Protein AF-A0A1X1RRQ7-F1 (afdb_monomer)

Foldseek 3Di:
DDDPPDDPDDDPDPDQDDDVSVLVCQCPDLQAAEDFWQDDVVCPPVCVSHVRYAYEHQDDPPVPPDPRYDHDPDPPPDDDPDRVVRRVVSVPDVVNVVVNVVSRPPPDD

Radius of gyration: 18.12 Å; Cα contacts (8 Å, |Δi|>4): 105; chains: 1; bounding box: 49×52×42 Å

Sequence (109 aa):
MDIRTSGPESEPRRTLNGISDVRAFFHTNTVPLYFISPTPFNLLGIDRWIRNFFYLTYFDSFEGEHPRVFVPRRRNRMDFDSMEDVCNYLLRDPSSTCATAKHTTTRRR

Nearest PDB structures (foldseek):
  8f09-assembly2_B  TM=3.740E-01  e=2.782E+00  uncultured bacterium

Structure (mmCIF, N/CA/C/O backbone):
data_AF-A0A1X1RRQ7-F1
#
_entry.id   AF-A0A1X1RRQ7-F1
#
loop_
_atom_site.group_PDB
_atom_site.id
_atom_site.type_symbol
_atom_site.label_atom_id
_atom_site.label_alt_id
_atom_site.label_comp_id
_atom_site.label_asym_id
_atom_site.label_entity_id
_atom_site.label_seq_id
_atom_site.pdbx_PDB_ins_code
_atom_site.Cartn_x
_atom_site.Cartn_y
_atom_site.Cartn_z
_atom_site.occupancy
_atom_site.B_iso_or_equiv
_atom_site.auth_seq_id
_atom_site.auth_comp_id
_atom_site.auth_asym_id
_atom_site.auth_atom_id
_atom_site.pdbx_PDB_model_num
ATOM 1 N N . MET A 1 1 ? -32.707 34.974 0.261 1.00 42.59 1 MET A N 1
ATOM 2 C CA . MET A 1 1 ? -33.160 33.609 0.608 1.00 42.59 1 MET A CA 1
ATOM 3 C C . MET A 1 1 ? -31.937 32.715 0.541 1.00 42.59 1 MET A C 1
ATOM 5 O O . MET A 1 1 ? -31.580 32.243 -0.529 1.00 42.59 1 MET A O 1
ATOM 9 N N . ASP A 1 2 ? -31.238 32.601 1.665 1.00 40.28 2 ASP A N 1
ATOM 10 C CA . ASP A 1 2 ? -29.935 31.949 1.778 1.00 40.28 2 ASP A CA 1
ATOM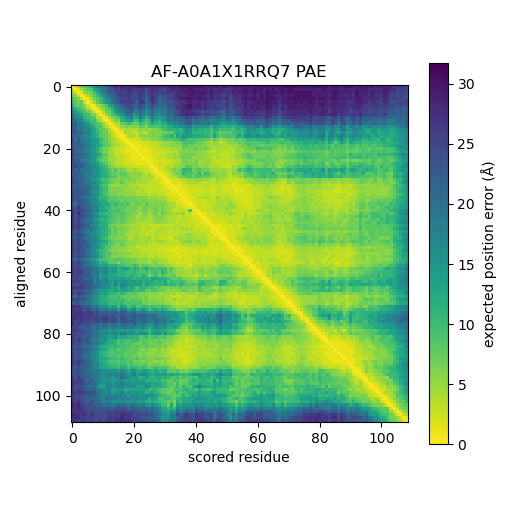 11 C C . ASP A 1 2 ? -30.102 30.434 1.928 1.00 40.28 2 ASP A C 1
ATOM 13 O O . ASP A 1 2 ? -30.600 29.943 2.941 1.00 40.28 2 ASP A O 1
ATOM 17 N N . ILE A 1 3 ? -29.689 29.683 0.907 1.00 51.31 3 ILE A N 1
ATOM 18 C CA . ILE A 1 3 ? -29.633 28.222 0.960 1.00 51.31 3 ILE A CA 1
ATOM 19 C C . ILE A 1 3 ? -28.338 27.845 1.682 1.00 51.31 3 ILE A C 1
ATOM 21 O O . ILE A 1 3 ? -27.250 27.872 1.111 1.00 51.31 3 ILE A O 1
ATOM 25 N N . ARG A 1 4 ? -28.452 27.513 2.970 1.00 48.03 4 ARG A N 1
ATOM 26 C CA . ARG A 1 4 ? -27.376 26.880 3.736 1.00 48.03 4 ARG A CA 1
ATOM 27 C C . ARG A 1 4 ? -27.224 25.434 3.266 1.00 48.03 4 ARG A C 1
ATOM 29 O O . ARG A 1 4 ? -28.026 24.579 3.627 1.00 48.03 4 ARG A O 1
ATOM 36 N N . THR A 1 5 ? -26.190 25.151 2.483 1.00 52.41 5 THR A N 1
ATOM 37 C CA . THR A 1 5 ? -25.755 23.781 2.191 1.00 52.41 5 THR A CA 1
ATOM 38 C C . THR A 1 5 ? -25.143 23.181 3.460 1.00 52.41 5 THR A C 1
ATOM 40 O O . THR A 1 5 ? -23.968 23.396 3.747 1.00 52.41 5 THR A O 1
ATOM 43 N N . SER A 1 6 ? -25.929 22.454 4.256 1.00 49.91 6 SER A N 1
ATOM 44 C CA . SER A 1 6 ? -25.403 21.625 5.344 1.00 49.91 6 SER A CA 1
ATOM 45 C C . SER A 1 6 ? -24.714 20.400 4.738 1.00 49.91 6 SER A C 1
ATOM 47 O O . SER A 1 6 ? -25.367 19.418 4.383 1.00 49.91 6 SER A O 1
ATOM 49 N N . GLY A 1 7 ? -23.392 20.480 4.569 1.00 56.00 7 GLY A N 1
ATOM 50 C CA . GLY A 1 7 ? -22.556 19.298 4.349 1.00 56.00 7 GLY A CA 1
ATOM 51 C C . GLY A 1 7 ? -22.666 18.335 5.541 1.00 56.00 7 GLY A C 1
ATOM 52 O O . GLY A 1 7 ? -23.001 18.785 6.638 1.00 56.00 7 GLY A O 1
ATOM 53 N N . PRO A 1 8 ? -22.422 17.025 5.354 1.00 56.38 8 PRO A N 1
ATOM 54 C CA . PRO A 1 8 ? -22.562 16.051 6.429 1.00 56.38 8 PRO A CA 1
ATOM 55 C C . PRO A 1 8 ? -21.636 16.423 7.589 1.00 56.38 8 PRO A C 1
ATOM 57 O O . PRO A 1 8 ? -20.422 16.561 7.419 1.00 56.38 8 PRO A O 1
ATOM 60 N N . GLU A 1 9 ? -22.241 16.625 8.755 1.00 52.56 9 GLU A N 1
ATOM 61 C CA . GLU A 1 9 ? -21.567 16.953 10.002 1.00 52.56 9 GLU A CA 1
ATOM 62 C C . GLU A 1 9 ? -20.553 15.843 10.301 1.00 52.56 9 GLU A C 1
ATOM 64 O O . GLU A 1 9 ? -20.880 14.657 10.346 1.00 52.56 9 GLU A O 1
ATOM 69 N N . SER A 1 10 ? -19.276 16.218 10.359 1.00 58.31 10 SER A N 1
ATOM 70 C CA . SER A 1 10 ? -18.190 15.266 10.556 1.00 58.31 10 SER A CA 1
ATOM 71 C C . SER A 1 10 ? -18.271 14.737 11.982 1.00 58.31 10 SER A C 1
ATOM 73 O O . SER A 1 10 ? -17.965 15.477 12.914 1.00 58.31 10 SER A O 1
ATOM 75 N N . GLU A 1 11 ? -18.681 13.475 12.136 1.00 59.88 11 GLU A N 1
ATOM 76 C CA . GLU A 1 11 ? -18.594 12.720 13.393 1.00 59.88 11 GLU A CA 1
ATOM 77 C C . GLU A 1 11 ? -17.288 13.063 14.129 1.00 59.88 11 GLU A C 1
ATOM 79 O O . GLU A 1 11 ? -16.228 13.119 13.482 1.00 59.88 11 GLU A O 1
ATOM 84 N N . PRO A 1 12 ? -17.326 13.314 15.453 1.00 59.81 12 PRO A N 1
ATOM 85 C CA . PRO A 1 12 ? -16.152 13.723 16.204 1.00 59.81 12 PRO A CA 1
ATOM 86 C C . PRO A 1 12 ? -15.032 12.717 15.958 1.00 59.81 12 PRO A C 1
ATOM 88 O O . PRO A 1 12 ? -15.146 11.527 16.259 1.00 59.81 12 PRO A O 1
ATOM 91 N N . ARG A 1 13 ? -13.946 13.202 15.347 1.00 67.25 13 ARG A N 1
ATOM 92 C CA . ARG A 1 13 ? -12.792 12.388 14.977 1.00 67.25 13 ARG A CA 1
ATOM 93 C C . ARG A 1 13 ? -12.219 11.795 16.259 1.00 67.25 13 ARG A C 1
ATOM 95 O O . ARG A 1 13 ? -11.544 12.499 17.006 1.00 67.25 13 ARG A O 1
ATOM 102 N N . ARG A 1 14 ? -12.526 10.520 16.528 1.00 72.94 14 ARG A N 1
ATOM 103 C CA . ARG A 1 14 ? -12.001 9.783 17.683 1.00 72.94 14 ARG A CA 1
ATOM 104 C C . ARG A 1 14 ? -10.488 9.968 17.720 1.00 72.94 14 ARG A C 1
ATOM 106 O O . ARG A 1 14 ? -9.793 9.580 16.782 1.00 72.94 14 ARG A O 1
ATOM 113 N N . THR A 1 15 ? -9.993 10.594 18.779 1.00 80.50 15 THR A N 1
ATOM 114 C CA . THR A 1 15 ? -8.563 10.718 19.027 1.00 80.50 15 THR A CA 1
ATOM 115 C C . THR A 1 15 ? -8.037 9.345 19.423 1.00 80.50 15 THR A C 1
ATOM 117 O O . THR A 1 15 ? -8.495 8.747 20.393 1.00 80.50 15 THR A O 1
ATOM 120 N N . LEU A 1 16 ? -7.124 8.809 18.615 1.00 82.44 16 LEU A N 1
ATOM 121 C CA . LEU A 1 16 ? -6.478 7.527 18.877 1.00 82.44 16 LEU A CA 1
ATOM 122 C C . LEU A 1 16 ? -5.298 7.780 19.820 1.00 82.44 16 LEU A C 1
ATOM 124 O O . LEU A 1 16 ? -4.348 8.463 19.435 1.00 82.44 16 LEU A O 1
ATOM 128 N N . ASN A 1 17 ? -5.345 7.252 21.043 1.00 82.88 17 ASN A N 1
ATOM 129 C CA . ASN A 1 17 ? -4.306 7.469 22.046 1.00 82.88 17 ASN A CA 1
ATOM 130 C C . ASN A 1 17 ? -3.371 6.254 22.096 1.00 82.88 17 ASN A C 1
ATOM 132 O O . ASN A 1 17 ? -3.511 5.344 22.910 1.00 82.88 17 ASN A O 1
ATOM 136 N N . GLY A 1 18 ? -2.383 6.249 21.200 1.00 87.00 18 GLY A N 1
ATOM 137 C CA . GLY A 1 18 ? -1.324 5.239 21.168 1.00 87.00 18 GLY A CA 1
ATOM 138 C C . GLY A 1 18 ? -1.606 4.028 20.270 1.00 87.00 18 GLY A C 1
ATOM 139 O O . GLY A 1 18 ? -2.580 3.971 19.521 1.00 87.00 18 GLY A O 1
ATOM 140 N N . ILE A 1 19 ? -0.696 3.048 20.314 1.00 83.81 19 ILE A N 1
ATOM 141 C CA . ILE A 1 19 ? -0.646 1.945 19.337 1.00 83.81 19 ILE A CA 1
ATOM 142 C C . ILE A 1 19 ? -1.827 0.970 19.464 1.00 83.81 19 ILE A C 1
ATOM 144 O O . ILE A 1 19 ? -2.248 0.381 18.470 1.00 83.81 19 ILE A O 1
ATOM 148 N N . SER A 1 20 ? -2.373 0.801 20.671 1.00 84.44 20 SER A N 1
ATOM 149 C CA . SER A 1 20 ? -3.493 -0.108 20.938 1.00 84.44 20 SER A CA 1
ATOM 150 C C . SER A 1 20 ? -4.780 0.375 20.271 1.00 84.44 20 SER A C 1
ATOM 152 O O . SER A 1 20 ? -5.434 -0.404 19.579 1.00 84.44 20 SER A O 1
ATOM 154 N N . ASP A 1 21 ? -5.086 1.669 20.390 1.00 84.19 21 ASP A N 1
ATOM 155 C CA . ASP A 1 21 ? -6.247 2.294 19.746 1.00 84.19 21 ASP A CA 1
ATOM 156 C C . ASP A 1 21 ? -6.123 2.258 18.223 1.00 84.19 21 ASP A C 1
ATOM 158 O O . ASP A 1 21 ? -7.084 1.946 17.522 1.00 84.19 21 ASP A O 1
ATOM 162 N N . VAL A 1 22 ? -4.916 2.506 17.704 1.00 84.69 22 VAL A N 1
ATOM 163 C CA . VAL A 1 22 ? -4.617 2.417 16.270 1.00 84.69 22 VAL A CA 1
ATOM 164 C C . VAL A 1 22 ? -4.842 0.996 15.750 1.00 84.69 22 VAL A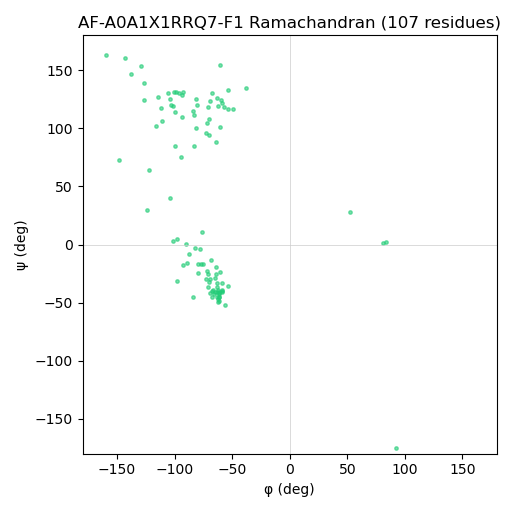 C 1
ATOM 166 O O . VAL A 1 22 ? -5.488 0.810 14.720 1.00 84.69 22 VAL A O 1
ATOM 169 N N . ARG A 1 23 ? -4.371 -0.028 16.472 1.00 83.06 23 ARG A N 1
ATOM 170 C CA . ARG A 1 23 ? -4.619 -1.432 16.108 1.00 83.06 23 ARG A CA 1
ATOM 171 C C . ARG A 1 23 ? -6.102 -1.778 16.158 1.00 83.06 23 ARG A C 1
ATOM 173 O O . ARG A 1 23 ? -6.593 -2.403 15.226 1.00 83.06 23 ARG A O 1
ATOM 180 N N . ALA A 1 24 ? -6.820 -1.363 17.201 1.00 83.75 24 ALA A N 1
ATOM 181 C CA . ALA A 1 24 ? -8.257 -1.603 17.319 1.00 83.75 24 ALA A CA 1
ATOM 182 C C . ALA A 1 24 ? -9.037 -0.942 16.170 1.00 83.75 24 ALA A C 1
ATOM 184 O O . ALA A 1 24 ? -9.915 -1.568 15.575 1.00 83.75 24 ALA A O 1
ATOM 185 N N . PHE A 1 25 ? -8.658 0.285 15.810 1.00 84.06 25 PHE A N 1
ATOM 186 C CA . PHE A 1 25 ? -9.218 1.020 14.681 1.00 84.06 25 PHE A CA 1
ATOM 187 C C . PHE A 1 25 ? -8.970 0.304 13.348 1.00 84.06 25 PHE A C 1
ATOM 189 O O . PHE A 1 25 ? -9.902 0.071 12.580 1.00 84.06 25 PHE A O 1
ATOM 196 N N . PHE A 1 26 ? -7.732 -0.114 13.075 1.00 84.69 26 PHE A N 1
ATOM 197 C CA . PHE A 1 26 ? -7.414 -0.822 11.833 1.00 84.69 26 PHE A CA 1
ATOM 198 C C . PHE A 1 26 ? -7.947 -2.252 11.784 1.00 84.69 26 PHE A C 1
ATOM 200 O O . PHE A 1 26 ? -8.178 -2.785 10.697 1.00 84.69 26 PHE A O 1
ATOM 207 N N . HIS A 1 27 ? -8.208 -2.864 12.936 1.00 81.69 27 HIS A N 1
ATOM 208 C CA . HIS A 1 27 ? -8.860 -4.160 12.988 1.00 81.69 27 HIS A CA 1
ATOM 209 C C . HIS A 1 27 ? -10.308 -4.057 12.494 1.00 81.69 27 HIS A C 1
ATOM 211 O O . HIS A 1 27 ? -10.773 -4.940 11.780 1.00 81.69 27 HIS A O 1
ATOM 217 N N . THR A 1 28 ? -11.049 -2.998 12.822 1.00 81.31 28 THR A N 1
ATOM 218 C CA . THR A 1 28 ? -12.430 -2.792 12.337 1.00 81.31 28 THR A CA 1
ATOM 219 C C . THR A 1 28 ? -12.512 -2.022 11.021 1.00 81.31 28 THR A C 1
ATOM 221 O O . THR A 1 28 ? -13.611 -1.826 10.504 1.00 81.31 28 THR A O 1
ATOM 224 N N . ASN A 1 29 ? -11.371 -1.629 10.452 1.00 78.81 29 ASN A N 1
ATOM 225 C CA . ASN A 1 29 ? -11.328 -0.860 9.221 1.00 78.81 29 ASN A CA 1
ATOM 226 C C . ASN A 1 29 ? -11.932 -1.642 8.045 1.00 78.81 29 ASN A C 1
ATOM 228 O O . ASN A 1 29 ? -11.449 -2.706 7.656 1.00 78.81 29 ASN A O 1
ATOM 232 N N . THR A 1 30 ? -12.987 -1.076 7.464 1.00 77.38 30 THR A N 1
ATOM 233 C CA . THR A 1 30 ? -13.683 -1.622 6.295 1.00 77.38 30 THR A CA 1
ATOM 234 C C . THR A 1 30 ? -13.081 -1.132 4.980 1.00 77.38 30 THR A C 1
ATOM 236 O O . THR A 1 30 ? -13.318 -1.742 3.938 1.00 77.38 30 THR A O 1
ATOM 239 N N . VAL A 1 31 ? -12.274 -0.068 5.011 1.00 82.56 31 VAL A N 1
ATOM 240 C CA . VAL A 1 31 ? -11.665 0.524 3.817 1.00 82.56 31 VAL A CA 1
ATOM 241 C C . VAL A 1 31 ? -10.422 -0.277 3.414 1.00 82.56 31 VAL A C 1
ATOM 243 O O . VAL A 1 31 ? -9.530 -0.451 4.246 1.00 82.56 31 VAL A O 1
ATOM 246 N N . PRO A 1 32 ? -10.322 -0.761 2.163 1.00 85.56 32 PRO A N 1
ATOM 247 C CA . PRO A 1 32 ? -9.128 -1.455 1.701 1.00 85.56 32 PRO A CA 1
ATOM 248 C C . PRO A 1 32 ? -7.934 -0.497 1.616 1.00 85.56 32 PRO A C 1
ATOM 250 O O . PRO A 1 32 ? -8.028 0.583 1.035 1.00 85.56 32 PRO A O 1
ATOM 253 N N . LEU A 1 33 ? -6.810 -0.902 2.204 1.00 87.50 33 LEU A N 1
ATOM 254 C CA . LEU A 1 33 ? -5.536 -0.192 2.162 1.00 87.50 33 LEU A CA 1
ATOM 255 C C . LEU A 1 33 ? -4.584 -0.922 1.224 1.00 87.50 33 LEU A C 1
ATOM 257 O O . LEU A 1 33 ? -4.395 -2.129 1.348 1.00 87.50 33 LEU A O 1
ATOM 261 N N . TYR A 1 34 ? -3.976 -0.172 0.313 1.00 87.38 34 TYR A N 1
ATOM 262 C CA . TYR A 1 34 ? -3.037 -0.697 -0.668 1.00 87.38 34 TYR A CA 1
ATOM 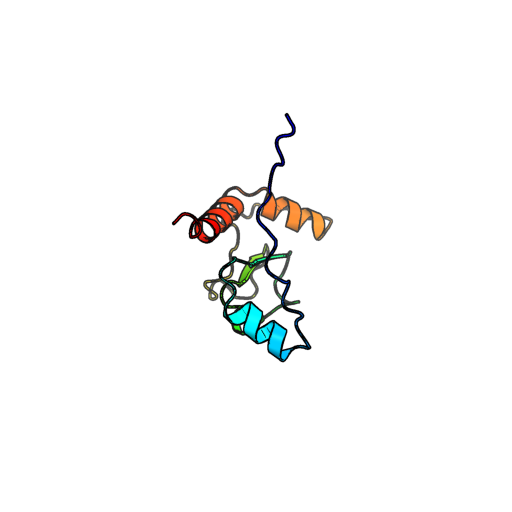263 C C . TYR A 1 34 ? -1.653 -0.137 -0.405 1.00 87.38 34 TYR A C 1
ATOM 265 O O . TYR A 1 34 ? -1.472 1.078 -0.338 1.00 87.38 34 TYR A O 1
ATOM 273 N N . PHE A 1 35 ? -0.680 -1.028 -0.287 1.00 88.62 35 PHE A N 1
ATOM 274 C CA . PHE A 1 35 ? 0.724 -0.669 -0.235 1.00 88.62 35 PHE A CA 1
ATOM 275 C C . PHE A 1 35 ? 1.374 -0.954 -1.576 1.00 88.62 35 PHE A C 1
ATOM 277 O O . PHE A 1 35 ? 1.367 -2.093 -2.035 1.00 88.62 35 PHE A O 1
ATOM 284 N N . ILE A 1 36 ? 1.908 0.095 -2.192 1.00 87.94 36 ILE A N 1
ATOM 285 C CA . ILE A 1 36 ? 2.491 0.048 -3.528 1.00 87.94 36 ILE A CA 1
ATOM 286 C C . ILE A 1 36 ? 3.984 0.270 -3.382 1.00 87.94 36 ILE A C 1
ATOM 288 O O . ILE A 1 36 ? 4.415 1.319 -2.901 1.00 87.94 36 ILE A O 1
ATOM 292 N N . SER A 1 37 ? 4.768 -0.726 -3.769 1.00 86.81 37 SER A N 1
ATOM 293 C CA . SER A 1 37 ? 6.222 -0.650 -3.693 1.00 86.81 37 SER A CA 1
ATOM 294 C C . SER A 1 37 ? 6.878 -1.659 -4.637 1.00 86.81 37 SER A C 1
ATOM 296 O O . SER A 1 37 ? 6.246 -2.632 -5.049 1.00 86.81 37 SER A O 1
ATOM 298 N N . PRO A 1 38 ? 8.174 -1.502 -4.956 1.00 87.12 38 PRO A N 1
ATOM 299 C CA . PRO A 1 38 ? 8.907 -2.531 -5.689 1.00 87.12 38 PRO A CA 1
ATOM 300 C C . PRO A 1 38 ? 8.915 -3.874 -4.948 1.00 87.12 38 PRO A C 1
ATOM 302 O O . PRO A 1 38 ? 8.731 -4.921 -5.567 1.00 87.12 38 PRO A O 1
ATOM 305 N N . THR A 1 39 ? 9.084 -3.827 -3.623 1.00 84.06 39 THR A N 1
ATOM 306 C CA . THR A 1 39 ? 9.189 -4.990 -2.730 1.00 84.06 39 THR A CA 1
ATOM 307 C C . THR A 1 39 ? 8.396 -4.780 -1.432 1.00 84.06 39 THR A C 1
ATOM 309 O O . THR A 1 39 ? 8.393 -3.659 -0.911 1.00 84.06 39 THR A O 1
ATOM 312 N N . PRO A 1 40 ? 7.805 -5.827 -0.828 1.00 84.94 40 PRO A N 1
ATOM 313 C CA . PRO A 1 40 ? 6.954 -5.701 0.362 1.00 84.94 40 PRO A CA 1
ATOM 314 C C . PRO A 1 40 ? 7.699 -5.619 1.713 1.00 84.94 40 PRO A C 1
ATOM 316 O O . PRO A 1 40 ? 7.048 -5.449 2.743 1.00 84.94 40 PRO A O 1
ATOM 319 N N . PHE A 1 41 ? 9.034 -5.729 1.744 1.0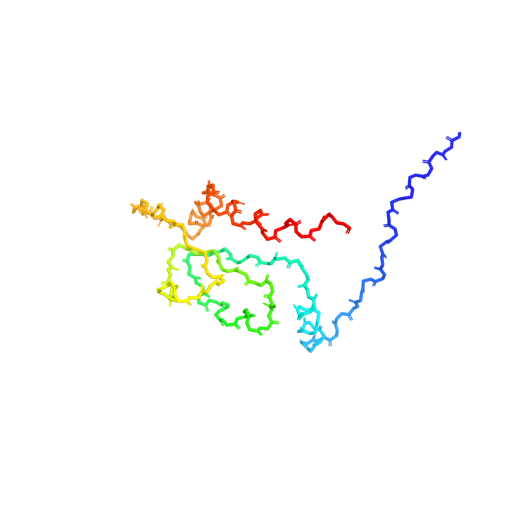0 84.25 41 PHE A N 1
ATOM 320 C CA . PHE A 1 41 ? 9.819 -5.945 2.975 1.00 84.25 41 PHE A CA 1
ATOM 321 C C . PHE A 1 41 ? 9.579 -4.939 4.110 1.00 84.25 41 PHE A C 1
ATOM 323 O O . PHE A 1 41 ? 9.573 -5.332 5.274 1.00 84.25 41 PHE A O 1
ATOM 330 N N . ASN A 1 42 ? 9.336 -3.665 3.796 1.00 81.81 42 ASN A N 1
ATOM 331 C CA . ASN A 1 42 ? 9.200 -2.612 4.810 1.00 81.81 42 ASN A CA 1
ATOM 332 C C . ASN A 1 42 ? 8.011 -2.825 5.754 1.00 81.81 42 ASN A C 1
ATOM 334 O O . ASN A 1 42 ? 8.069 -2.441 6.918 1.00 81.81 42 ASN A O 1
ATOM 338 N N . LEU A 1 43 ? 6.925 -3.409 5.245 1.00 84.38 43 LEU A N 1
ATOM 339 C CA . LEU A 1 43 ? 5.680 -3.616 5.985 1.00 84.38 43 LEU A CA 1
ATOM 340 C C . LEU A 1 43 ? 5.280 -5.090 5.987 1.00 84.38 43 LEU A C 1
ATOM 342 O O . LEU A 1 43 ? 4.093 -5.416 6.013 1.00 84.38 43 LEU A O 1
ATOM 346 N N . LEU A 1 44 ? 6.258 -5.991 5.928 1.00 84.94 44 LEU A N 1
ATOM 347 C CA . LEU A 1 44 ? 6.002 -7.424 5.924 1.00 84.94 44 LEU A CA 1
ATOM 348 C C . LEU A 1 44 ? 5.249 -7.833 7.203 1.00 84.94 44 LEU A C 1
ATOM 350 O O . LEU A 1 44 ? 5.694 -7.558 8.315 1.00 84.94 44 LEU A O 1
ATOM 354 N N . GLY A 1 45 ? 4.089 -8.475 7.048 1.00 83.56 45 GLY A N 1
ATOM 355 C CA . GLY A 1 45 ? 3.271 -8.956 8.164 1.00 83.56 45 GLY A CA 1
ATOM 356 C C . GLY A 1 45 ? 2.338 -7.919 8.800 1.00 83.56 45 GLY A C 1
ATOM 357 O O . GLY A 1 45 ? 1.630 -8.260 9.752 1.00 83.56 45 GLY A O 1
ATOM 358 N N . ILE A 1 46 ? 2.282 -6.679 8.291 1.00 86.81 46 ILE A N 1
ATOM 359 C CA . ILE A 1 46 ? 1.318 -5.671 8.774 1.00 86.81 46 ILE A CA 1
ATOM 360 C C . ILE A 1 46 ? -0.134 -6.079 8.492 1.00 86.81 46 ILE A C 1
ATOM 362 O O . ILE A 1 46 ? -1.052 -5.704 9.223 1.00 86.81 46 ILE A O 1
ATOM 366 N N . ASP A 1 47 ? -0.351 -6.902 7.472 1.00 84.31 47 ASP A N 1
ATOM 367 C CA . ASP A 1 47 ? -1.653 -7.442 7.094 1.00 84.31 47 ASP A CA 1
ATOM 368 C C . ASP A 1 47 ? -2.263 -8.359 8.176 1.00 84.31 47 ASP A C 1
ATOM 370 O O . ASP A 1 47 ? -3.480 -8.561 8.230 1.00 84.31 47 ASP A O 1
ATOM 374 N N . ARG A 1 48 ? -1.441 -8.874 9.101 1.00 83.94 48 ARG A N 1
ATOM 375 C CA . ARG A 1 48 ? -1.914 -9.601 10.290 1.00 83.94 48 ARG A CA 1
ATOM 376 C C . ARG A 1 48 ? -2.586 -8.678 11.302 1.00 83.94 48 ARG A C 1
ATOM 378 O O . ARG A 1 48 ? -3.380 -9.146 12.113 1.00 83.94 48 ARG A O 1
ATOM 385 N N . TRP A 1 49 ? -2.245 -7.390 11.296 1.00 82.94 49 TRP A N 1
ATOM 386 C CA . TRP A 1 49 ? -2.827 -6.384 12.191 1.00 82.94 49 TRP A CA 1
ATOM 387 C C . TRP A 1 49 ? -3.937 -5.593 11.502 1.00 82.94 49 TRP A C 1
ATOM 389 O O . TRP A 1 49 ? -4.902 -5.192 12.150 1.00 82.94 49 TRP A O 1
ATOM 399 N N . ILE A 1 50 ? -3.823 -5.398 10.190 1.00 85.25 50 ILE A N 1
ATOM 400 C CA . ILE A 1 50 ? -4.769 -4.639 9.378 1.00 85.25 50 ILE A CA 1
ATOM 401 C C . ILE A 1 50 ? -5.505 -5.608 8.445 1.00 85.25 50 ILE A C 1
ATOM 403 O O . ILE A 1 50 ? -4.948 -6.070 7.452 1.00 85.25 50 ILE A O 1
ATOM 407 N N . ARG A 1 51 ? -6.781 -5.904 8.737 1.00 80.75 51 ARG A N 1
ATOM 408 C CA . ARG A 1 51 ? -7.546 -6.947 8.018 1.00 80.75 51 ARG A CA 1
ATOM 409 C C . ARG A 1 51 ? -7.674 -6.708 6.512 1.00 80.75 51 ARG A C 1
ATOM 411 O O . ARG A 1 51 ? -7.577 -7.665 5.746 1.00 80.75 51 ARG A O 1
ATOM 418 N N . ASN A 1 52 ? -7.875 -5.457 6.103 1.00 84.56 52 ASN A N 1
ATOM 419 C CA . ASN A 1 52 ? -8.105 -5.079 4.707 1.00 84.56 52 ASN A CA 1
ATOM 420 C C . ASN A 1 52 ? -6.855 -4.445 4.079 1.00 84.56 52 ASN A C 1
ATOM 422 O O . ASN A 1 52 ? -6.961 -3.453 3.364 1.00 84.56 52 ASN A O 1
ATOM 426 N N . PHE A 1 53 ? -5.671 -4.976 4.384 1.00 88.19 53 PHE A N 1
ATOM 427 C CA . PHE A 1 53 ? -4.409 -4.513 3.812 1.00 88.19 53 PHE A CA 1
ATOM 428 C C . PHE A 1 53 ? -3.961 -5.415 2.663 1.00 88.19 53 PHE A C 1
ATOM 430 O O . PHE A 1 53 ? -3.927 -6.638 2.802 1.00 88.19 53 PHE A O 1
ATOM 437 N N . PHE A 1 54 ? -3.594 -4.805 1.543 1.00 88.25 54 PHE A N 1
ATOM 438 C CA . PHE A 1 54 ? -3.182 -5.478 0.321 1.00 88.25 54 PHE A CA 1
ATOM 439 C C . PHE A 1 54 ? -1.827 -4.948 -0.137 1.00 88.25 54 PHE A C 1
ATOM 441 O O . PHE A 1 54 ? -1.577 -3.742 -0.116 1.00 88.25 54 PHE A O 1
ATOM 448 N N . TYR A 1 55 ? -0.967 -5.852 -0.588 1.00 88.81 55 TYR A N 1
ATOM 449 C CA . TYR A 1 55 ? 0.316 -5.511 -1.187 1.00 88.81 55 TYR A CA 1
ATOM 450 C C . TYR A 1 55 ? 0.155 -5.491 -2.702 1.00 88.81 55 TYR A C 1
ATOM 452 O O . TYR A 1 55 ? -0.366 -6.441 -3.278 1.00 88.81 55 TYR A O 1
ATOM 460 N N . LEU A 1 56 ? 0.611 -4.427 -3.348 1.00 88.06 56 LEU A N 1
ATOM 461 C CA . LEU A 1 56 ? 0.778 -4.346 -4.790 1.00 88.06 56 LEU A CA 1
ATOM 462 C C . LEU A 1 56 ? 2.268 -4.168 -5.057 1.00 88.06 56 LEU A C 1
ATOM 464 O O . LEU A 1 56 ? 2.806 -3.076 -4.868 1.00 88.06 56 LEU A O 1
ATOM 468 N N . THR A 1 57 ? 2.938 -5.246 -5.457 1.00 87.69 57 THR A N 1
ATOM 469 C CA . THR A 1 57 ? 4.390 -5.230 -5.651 1.00 87.69 57 THR A CA 1
ATOM 470 C C . THR A 1 57 ? 4.800 -5.771 -7.006 1.00 87.69 57 THR A C 1
ATOM 472 O O . THR A 1 57 ? 4.090 -6.557 -7.632 1.00 87.69 57 THR A O 1
ATOM 475 N N . TYR A 1 58 ? 5.955 -5.310 -7.488 1.00 84.31 58 TYR A N 1
ATOM 476 C CA . TYR A 1 58 ? 6.531 -5.789 -8.744 1.00 84.31 58 TYR A CA 1
ATOM 477 C C . TYR A 1 58 ? 7.334 -7.075 -8.530 1.00 84.31 58 TYR A C 1
ATOM 479 O O . TYR A 1 58 ? 7.187 -8.045 -9.278 1.00 84.31 58 TYR A O 1
ATOM 487 N N . PHE A 1 59 ? 8.151 -7.094 -7.475 1.00 82.75 59 PHE A N 1
ATOM 488 C CA . PHE A 1 59 ? 8.850 -8.284 -7.019 1.00 82.75 59 PHE A CA 1
ATOM 489 C C . PHE A 1 59 ? 8.027 -8.975 -5.935 1.00 82.75 59 PHE A C 1
ATOM 491 O O . PHE A 1 59 ? 7.588 -8.354 -4.961 1.00 82.75 59 PHE A O 1
ATOM 498 N N . ASP A 1 60 ? 7.814 -10.271 -6.127 1.00 80.75 60 ASP A N 1
ATOM 499 C CA . ASP A 1 60 ? 7.078 -11.103 -5.190 1.00 80.75 60 ASP A CA 1
ATOM 500 C C . ASP A 1 60 ? 8.047 -11.781 -4.222 1.00 80.75 60 ASP A C 1
ATOM 502 O O . ASP A 1 60 ? 8.815 -12.653 -4.622 1.00 80.75 60 ASP A O 1
ATOM 506 N N . SER A 1 61 ? 8.027 -11.365 -2.958 1.00 81.06 61 SER A N 1
ATOM 507 C CA . SER A 1 61 ? 8.812 -12.003 -1.891 1.00 81.06 61 SER A CA 1
ATOM 508 C C . SER A 1 61 ? 8.076 -13.165 -1.222 1.00 81.06 61 SER A C 1
ATOM 510 O O . SER A 1 61 ? 8.666 -13.852 -0.397 1.00 81.06 61 SER A O 1
ATOM 512 N N . PHE A 1 62 ? 6.796 -13.359 -1.542 1.00 77.31 62 PHE A N 1
ATOM 513 C CA . PHE A 1 62 ? 5.957 -14.428 -1.006 1.00 77.31 62 PHE A CA 1
ATOM 514 C C . PHE A 1 62 ? 5.793 -15.588 -1.992 1.00 77.31 62 PHE A C 1
ATOM 516 O O . PHE A 1 62 ? 5.037 -16.508 -1.706 1.00 77.31 62 PHE A O 1
ATOM 523 N N . GLU A 1 63 ? 6.456 -15.5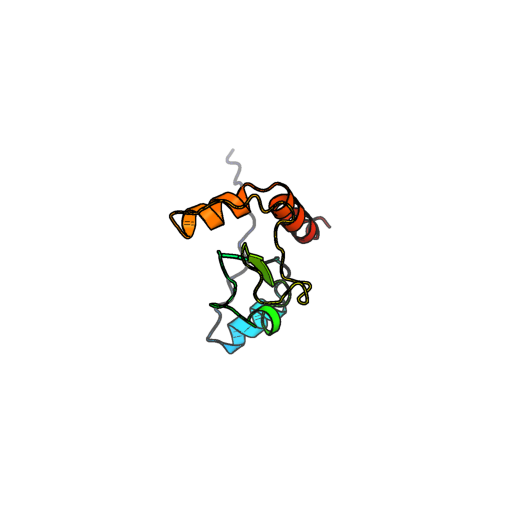30 -3.152 1.00 77.81 63 GLU A N 1
ATOM 524 C CA . GLU A 1 63 ? 6.393 -16.555 -4.204 1.00 77.81 63 GLU A CA 1
ATOM 525 C C . GLU A 1 63 ? 4.957 -16.926 -4.635 1.00 77.81 63 GLU A C 1
ATOM 527 O O . GLU A 1 63 ? 4.693 -18.032 -5.096 1.00 77.81 63 GLU A O 1
ATOM 532 N N . GLY A 1 64 ? 4.010 -15.994 -4.516 1.00 75.19 64 GLY A N 1
ATOM 533 C CA . GLY A 1 64 ? 2.603 -16.198 -4.861 1.00 75.19 64 GLY A CA 1
ATOM 534 C C . GLY A 1 64 ? 1.767 -16.906 -3.791 1.00 75.19 64 GLY A C 1
ATOM 535 O O . GLY A 1 64 ? 0.567 -17.076 -3.991 1.00 75.19 64 GLY A O 1
ATOM 536 N N . GLU A 1 65 ? 2.348 -17.263 -2.645 1.00 76.06 65 GLU A N 1
ATOM 537 C CA . GLU A 1 65 ? 1.659 -17.983 -1.563 1.00 76.06 65 GLU A CA 1
ATOM 538 C C . GLU A 1 65 ? 0.707 -17.088 -0.753 1.00 76.06 65 GLU A C 1
ATOM 540 O O . GLU A 1 65 ? -0.166 -17.574 -0.032 1.00 76.06 65 GLU A O 1
ATOM 545 N N . HIS A 1 66 ? 0.846 -15.762 -0.851 1.00 79.12 66 HIS A N 1
ATOM 546 C CA . HIS A 1 66 ? 0.073 -14.842 -0.024 1.00 79.12 66 HIS A CA 1
ATOM 547 C C . HIS A 1 66 ? -1.138 -14.251 -0.774 1.00 79.12 66 HIS A C 1
ATOM 549 O O . HIS A 1 66 ? -0.966 -13.419 -1.666 1.00 79.12 66 HIS A O 1
ATOM 555 N N . PRO A 1 67 ? -2.391 -14.553 -0.369 1.00 78.81 67 PRO A N 1
ATOM 556 C CA . PRO A 1 67 ? -3.598 -14.182 -1.124 1.00 78.81 67 PRO A CA 1
ATOM 557 C C . PRO A 1 67 ? -3.887 -12.673 -1.153 1.00 78.81 67 PRO A C 1
ATOM 559 O O . PRO A 1 67 ? -4.733 -12.215 -1.917 1.00 78.81 67 PRO A O 1
ATOM 562 N N . ARG A 1 68 ? -3.211 -11.893 -0.300 1.00 81.06 68 ARG A N 1
ATOM 563 C CA . ARG A 1 68 ? -3.314 -10.422 -0.253 1.00 81.06 68 ARG A CA 1
ATOM 564 C C . ARG A 1 68 ? -2.189 -9.709 -1.004 1.00 81.06 68 ARG A C 1
ATOM 566 O O . ARG A 1 68 ? -2.086 -8.488 -0.906 1.00 81.06 68 ARG A O 1
ATOM 573 N N . VAL A 1 69 ? -1.327 -10.457 -1.687 1.00 84.00 69 VAL A N 1
ATOM 574 C CA . VAL A 1 69 ? -0.262 -9.912 -2.527 1.00 84.00 69 VAL A CA 1
ATOM 575 C C . VAL A 1 69 ? -0.720 -9.990 -3.974 1.00 84.00 69 VAL A C 1
ATOM 577 O O . VAL A 1 69 ? -1.015 -11.056 -4.508 1.00 84.00 69 VAL A O 1
ATOM 580 N N . PHE A 1 70 ? -0.804 -8.829 -4.603 1.00 81.94 70 PHE A N 1
ATOM 581 C CA . PHE A 1 70 ? -1.108 -8.682 -6.009 1.00 81.94 70 PHE A CA 1
ATOM 582 C C . PHE A 1 70 ? 0.167 -8.349 -6.759 1.00 81.94 70 PHE A C 1
ATOM 584 O O . PHE A 1 70 ? 0.848 -7.366 -6.467 1.00 81.94 70 PHE A O 1
ATOM 591 N N . VAL A 1 71 ? 0.446 -9.165 -7.769 1.00 81.00 71 VAL A N 1
ATOM 592 C CA . VAL A 1 71 ? 1.586 -8.983 -8.658 1.00 81.00 71 VAL A CA 1
ATOM 593 C C . VAL A 1 71 ? 1.066 -8.983 -10.092 1.00 81.00 71 VAL A C 1
ATOM 595 O O . VAL A 1 71 ? 0.393 -9.943 -10.491 1.00 81.00 71 VAL A O 1
ATOM 598 N N . PRO A 1 72 ? 1.347 -7.939 -10.891 1.00 77.75 72 PRO A N 1
ATOM 599 C CA . PRO A 1 72 ? 0.957 -7.903 -12.293 1.00 77.75 72 PRO A CA 1
ATOM 600 C C . PRO A 1 72 ? 1.454 -9.133 -13.057 1.00 77.75 72 PRO A C 1
ATOM 602 O O . PRO A 1 72 ? 2.622 -9.522 -12.974 1.00 77.75 72 PRO A O 1
ATOM 605 N N . ARG A 1 73 ? 0.559 -9.753 -13.836 1.00 66.00 73 ARG A N 1
ATOM 606 C CA . ARG A 1 73 ? 0.878 -10.952 -14.633 1.00 66.00 73 ARG A CA 1
ATOM 607 C C . ARG A 1 73 ? 1.748 -10.651 -15.853 1.00 66.00 73 ARG A C 1
ATOM 609 O O . ARG A 1 73 ? 2.501 -11.513 -16.291 1.00 66.00 73 ARG A O 1
ATOM 616 N N . ARG A 1 74 ? 1.641 -9.448 -16.421 1.00 63.88 74 ARG A N 1
ATOM 617 C CA . ARG A 1 74 ? 2.417 -9.023 -17.593 1.00 63.88 74 ARG A CA 1
ATOM 618 C C . ARG A 1 74 ? 3.670 -8.277 -17.151 1.00 63.88 74 ARG A C 1
ATOM 620 O O . ARG A 1 74 ? 3.730 -7.061 -17.253 1.00 63.88 74 ARG A O 1
ATOM 627 N N . ARG A 1 75 ? 4.672 -9.007 -16.666 1.00 64.69 75 ARG A N 1
ATOM 628 C CA . ARG A 1 75 ? 6.000 -8.439 -16.404 1.00 64.69 75 ARG A CA 1
ATOM 62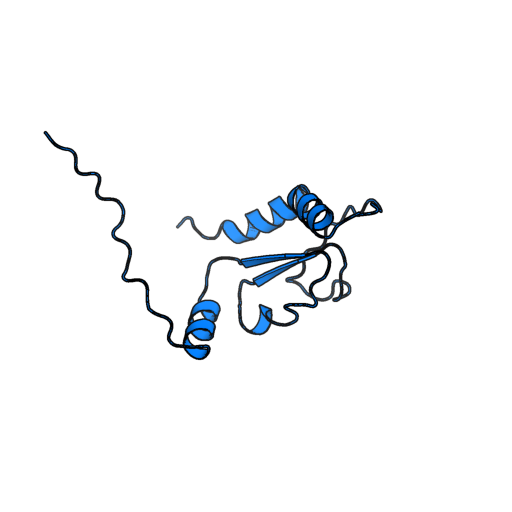9 C C . ARG A 1 75 ? 6.779 -8.434 -17.711 1.00 64.69 75 ARG A C 1
ATOM 631 O O . ARG A 1 75 ? 7.516 -9.372 -18.002 1.00 64.69 75 ARG A O 1
ATOM 638 N N . ASN A 1 76 ? 6.592 -7.402 -18.528 1.00 64.25 76 ASN A N 1
ATOM 639 C CA . ASN A 1 76 ? 7.647 -7.100 -19.488 1.00 64.25 76 ASN A CA 1
ATOM 640 C C . ASN A 1 76 ? 8.866 -6.739 -18.644 1.00 64.25 76 ASN A C 1
ATOM 642 O O . ASN A 1 76 ? 8.743 -5.917 -17.740 1.00 64.25 76 ASN A O 1
ATOM 646 N N . ARG A 1 77 ? 9.996 -7.411 -18.875 1.00 60.50 77 ARG A N 1
ATOM 647 C CA . ARG A 1 77 ? 11.246 -7.157 -18.159 1.00 60.50 77 ARG A CA 1
ATOM 648 C C . ARG A 1 77 ? 11.698 -5.737 -18.506 1.00 60.50 77 ARG A C 1
ATOM 650 O O . ARG A 1 77 ? 12.345 -5.528 -19.522 1.00 60.50 77 ARG A O 1
ATOM 657 N N . MET A 1 78 ? 11.215 -4.779 -17.725 1.00 70.31 78 MET A N 1
ATOM 658 C CA . MET A 1 78 ? 11.595 -3.378 -17.779 1.00 70.31 78 MET A CA 1
ATOM 659 C C . MET A 1 78 ? 12.721 -3.174 -16.783 1.00 70.31 78 MET A C 1
ATOM 661 O O . MET A 1 78 ? 12.623 -3.608 -15.632 1.00 70.31 78 MET A O 1
ATOM 665 N N . ASP A 1 79 ? 13.772 -2.520 -17.251 1.00 76.12 79 ASP A N 1
ATOM 666 C CA . ASP A 1 79 ? 14.788 -1.961 -16.383 1.00 76.12 79 ASP A CA 1
ATOM 667 C C . ASP A 1 79 ? 14.226 -0.639 -15.854 1.00 76.12 79 ASP A C 1
ATOM 669 O O . ASP A 1 79 ? 13.815 0.228 -16.626 1.00 76.12 79 ASP A O 1
ATOM 673 N N . PHE A 1 80 ? 14.099 -0.541 -14.533 1.00 80.38 80 PHE A N 1
ATOM 674 C CA . PHE A 1 80 ? 13.611 0.661 -13.867 1.00 80.38 80 PHE A CA 1
ATOM 675 C C . PHE A 1 80 ? 14.800 1.435 -13.315 1.00 80.38 80 PHE A C 1
ATOM 677 O O . PHE A 1 80 ? 15.631 0.856 -12.613 1.00 80.38 80 PHE A O 1
ATOM 684 N N . ASP A 1 81 ? 14.839 2.738 -13.580 1.00 81.88 81 ASP A N 1
ATOM 685 C CA . ASP A 1 81 ? 15.884 3.624 -13.063 1.00 81.88 81 ASP A CA 1
ATOM 686 C C . ASP A 1 81 ? 15.617 4.035 -11.605 1.00 81.88 81 ASP A C 1
ATOM 688 O O . ASP A 1 81 ? 16.547 4.336 -10.855 1.00 81.88 81 ASP A O 1
ATOM 692 N N . SER A 1 82 ? 14.350 4.013 -11.170 1.00 84.81 82 SER A N 1
ATOM 693 C CA . SER A 1 82 ? 13.948 4.412 -9.820 1.00 84.81 82 SER A CA 1
ATOM 694 C C . SER A 1 82 ? 12.811 3.564 -9.234 1.00 84.81 82 SER A C 1
ATOM 696 O O . SER A 1 82 ? 12.038 2.914 -9.940 1.00 84.81 82 SER A O 1
ATOM 698 N N . MET A 1 83 ? 12.665 3.601 -7.902 1.00 80.88 83 MET A N 1
ATOM 699 C CA . MET A 1 83 ? 11.518 2.985 -7.214 1.00 80.88 83 MET A CA 1
ATOM 700 C C . MET A 1 83 ? 10.192 3.671 -7.573 1.00 80.88 83 MET A C 1
ATOM 702 O O . MET A 1 83 ? 9.142 3.030 -7.564 1.00 80.88 83 MET A O 1
ATOM 706 N N . GLU A 1 84 ? 10.238 4.963 -7.897 1.00 85.56 84 GLU A N 1
ATOM 707 C CA . GLU A 1 84 ? 9.078 5.757 -8.304 1.00 85.56 84 GLU A CA 1
ATOM 708 C C . GLU A 1 84 ? 8.545 5.287 -9.659 1.00 85.56 84 GLU A C 1
ATOM 710 O O . GLU A 1 84 ? 7.334 5.127 -9.817 1.00 85.56 84 GLU A O 1
ATOM 715 N N . ASP A 1 85 ? 9.435 4.961 -10.599 1.00 85.06 85 ASP A N 1
ATOM 716 C CA . ASP A 1 85 ? 9.059 4.414 -11.907 1.00 85.06 85 ASP A CA 1
ATOM 717 C C . ASP A 1 85 ? 8.352 3.068 -11.778 1.00 85.06 85 ASP A C 1
ATOM 719 O O . ASP A 1 85 ? 7.349 2.826 -12.454 1.00 85.06 85 ASP A O 1
ATOM 723 N N . VAL A 1 86 ? 8.810 2.216 -10.855 1.00 85.81 86 VAL A N 1
ATOM 724 C CA . VAL A 1 86 ? 8.132 0.952 -10.539 1.00 85.81 86 VAL A CA 1
ATOM 725 C C . VAL A 1 86 ? 6.722 1.223 -10.016 1.00 85.81 86 VAL A C 1
ATOM 727 O O . VAL A 1 86 ? 5.761 0.625 -10.497 1.00 85.81 86 VAL A O 1
ATOM 730 N N . CYS A 1 87 ? 6.564 2.139 -9.057 1.00 84.62 87 CYS A N 1
ATOM 731 C CA . CYS A 1 87 ? 5.253 2.488 -8.506 1.00 84.62 87 CYS A CA 1
ATOM 732 C C . CYS A 1 87 ? 4.314 3.069 -9.574 1.00 84.62 87 CYS A C 1
ATOM 734 O O . CYS A 1 87 ? 3.150 2.672 -9.655 1.00 84.62 87 CYS A O 1
ATOM 736 N N . ASN A 1 88 ? 4.818 3.954 -10.433 1.00 85.88 88 ASN A N 1
ATOM 737 C CA . ASN A 1 88 ? 4.063 4.529 -11.544 1.00 85.88 88 ASN A CA 1
ATOM 738 C C . ASN A 1 88 ? 3.635 3.457 -12.552 1.00 85.88 88 ASN A C 1
ATOM 740 O O . ASN A 1 88 ? 2.494 3.462 -13.017 1.00 85.88 88 ASN A O 1
ATOM 744 N N . TYR A 1 89 ? 4.516 2.506 -12.860 1.00 84.56 89 TYR A N 1
ATOM 745 C CA . TYR A 1 89 ? 4.196 1.362 -13.706 1.00 84.56 89 TYR A CA 1
ATOM 746 C C . TYR A 1 89 ? 3.098 0.486 -13.090 1.00 84.56 89 TYR A C 1
ATOM 748 O O . TYR A 1 89 ? 2.116 0.168 -13.762 1.00 84.56 89 TYR A O 1
ATOM 756 N N . LEU A 1 90 ? 3.219 0.158 -11.799 1.00 83.06 90 LEU A N 1
ATOM 757 C CA . LEU A 1 90 ? 2.221 -0.623 -11.065 1.00 83.06 90 LEU A CA 1
ATOM 758 C C . LEU A 1 90 ? 0.851 0.062 -11.066 1.00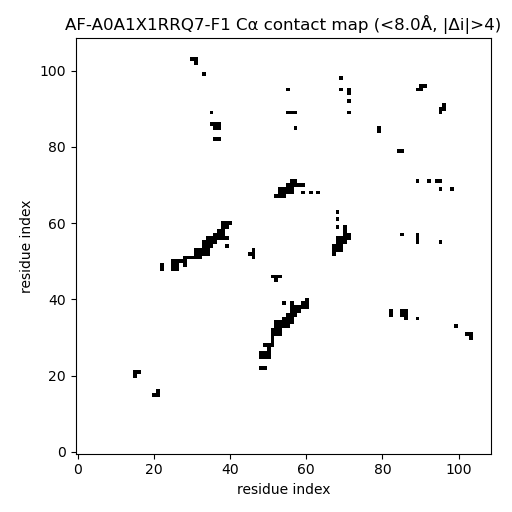 83.06 90 LEU A C 1
ATOM 760 O O . LEU A 1 90 ? -0.161 -0.613 -11.230 1.00 83.06 90 LEU A O 1
ATOM 764 N N . LEU A 1 91 ? 0.804 1.386 -10.922 1.00 82.31 91 LEU A N 1
ATOM 765 C CA . LEU A 1 91 ? -0.434 2.170 -10.962 1.00 82.31 91 LEU A CA 1
ATOM 766 C C . LEU A 1 91 ? -1.060 2.244 -12.359 1.00 82.31 91 LEU A C 1
ATOM 768 O O . LEU A 1 91 ? -2.280 2.326 -12.486 1.00 82.31 91 LEU A O 1
ATOM 772 N N . ARG A 1 92 ? -0.237 2.226 -13.410 1.00 79.12 92 ARG A N 1
ATOM 773 C CA . ARG A 1 92 ? -0.685 2.341 -14.803 1.00 79.12 92 ARG A CA 1
ATOM 774 C C . ARG A 1 92 ? -1.228 1.028 -15.366 1.00 79.12 92 ARG A C 1
ATOM 776 O O . ARG A 1 92 ? -1.916 1.042 -16.386 1.00 79.12 92 ARG A O 1
ATOM 783 N N . ASP A 1 93 ? -0.931 -0.097 -14.720 1.00 75.56 93 ASP A N 1
ATOM 784 C CA . ASP A 1 93 ? -1.420 -1.403 -15.138 1.00 75.56 93 ASP A CA 1
ATOM 785 C C . ASP A 1 93 ? -2.945 -1.536 -14.911 1.00 75.56 93 ASP A C 1
ATOM 787 O O . ASP A 1 93 ? -3.437 -1.403 -13.788 1.00 75.56 93 ASP A O 1
ATOM 791 N N . PRO A 1 94 ? -3.750 -1.845 -15.943 1.00 67.19 94 PRO A N 1
ATOM 792 C CA . PRO A 1 94 ? -5.189 -2.043 -15.768 1.00 67.19 94 PRO A CA 1
ATOM 793 C C . PRO A 1 94 ? -5.528 -3.195 -14.809 1.00 67.19 94 PRO A C 1
ATOM 795 O O . PRO A 1 94 ? -6.612 -3.200 -14.218 1.00 67.19 94 PRO A O 1
ATOM 798 N N . SER A 1 95 ? -4.622 -4.163 -14.618 1.00 66.19 95 SER A N 1
ATOM 799 C CA . SER A 1 95 ? -4.857 -5.276 -13.694 1.00 66.19 95 SER A CA 1
ATOM 800 C C . SER A 1 95 ? -4.822 -4.843 -12.223 1.00 66.19 95 SER A C 1
ATOM 802 O O . SER A 1 95 ? -5.670 -5.291 -11.446 1.00 66.19 95 SER A O 1
ATOM 804 N N . SER A 1 96 ? -3.945 -3.901 -11.857 1.00 65.31 96 SER A N 1
ATOM 805 C CA . SER A 1 96 ? -3.904 -3.319 -10.511 1.00 65.31 96 SER A CA 1
ATOM 806 C C . SER A 1 96 ? -5.128 -2.444 -10.245 1.00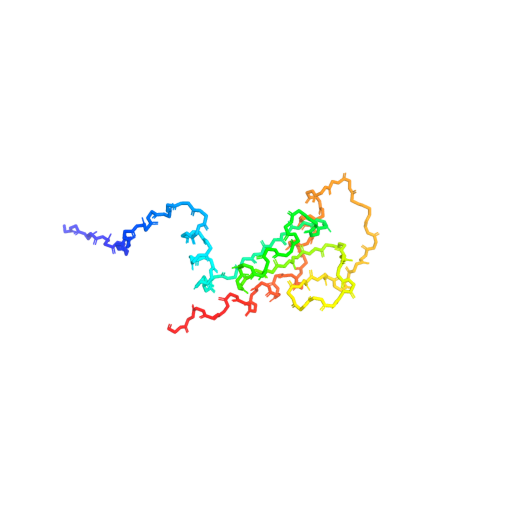 65.31 96 SER A C 1
ATOM 808 O O . SER A 1 96 ? -5.763 -2.575 -9.204 1.00 65.31 96 SER A O 1
ATOM 810 N N . THR A 1 97 ? -5.543 -1.635 -11.224 1.00 65.50 97 THR A N 1
ATOM 811 C CA . THR A 1 97 ? -6.758 -0.809 -11.125 1.00 65.50 97 THR A CA 1
ATOM 812 C C . THR A 1 97 ? -8.008 -1.677 -10.956 1.00 65.50 97 THR A C 1
ATOM 814 O O . THR A 1 97 ? -8.877 -1.376 -10.137 1.00 65.50 97 THR A O 1
ATOM 817 N N . CYS A 1 98 ? -8.090 -2.798 -11.679 1.00 63.22 98 CYS A N 1
ATOM 818 C CA . CYS A 1 98 ? -9.173 -3.768 -11.537 1.00 63.22 98 CYS A CA 1
ATOM 819 C C . CYS A 1 98 ? -9.158 -4.459 -10.164 1.00 63.22 98 CYS A C 1
ATOM 821 O O . CYS A 1 98 ? -10.216 -4.613 -9.552 1.00 63.22 98 CYS A O 1
ATOM 823 N N . ALA A 1 99 ? -7.983 -4.853 -9.659 1.00 66.25 99 ALA A N 1
ATOM 824 C CA . ALA A 1 99 ? -7.847 -5.425 -8.319 1.00 66.25 99 ALA A CA 1
ATOM 825 C C . ALA A 1 99 ? -8.295 -4.424 -7.246 1.00 66.25 99 ALA A C 1
ATOM 827 O O . ALA A 1 99 ? -9.106 -4.776 -6.391 1.00 66.25 99 ALA A O 1
ATOM 828 N N . THR A 1 100 ? -7.868 -3.164 -7.350 1.00 64.12 100 THR A N 1
ATOM 829 C CA . THR A 1 100 ? -8.322 -2.083 -6.471 1.00 64.12 100 THR A CA 1
ATOM 830 C C . THR A 1 100 ? -9.845 -1.957 -6.514 1.00 64.12 100 THR A C 1
ATOM 832 O O . THR A 1 100 ? -10.500 -2.082 -5.483 1.00 64.12 100 THR A O 1
ATOM 835 N N . ALA A 1 101 ? -10.438 -1.848 -7.707 1.00 61.53 101 ALA A N 1
ATOM 836 C CA . ALA A 1 101 ? -11.886 -1.698 -7.887 1.00 61.53 101 ALA A CA 1
ATOM 837 C C . ALA A 1 101 ? -12.723 -2.851 -7.293 1.00 61.53 101 ALA A C 1
ATOM 839 O O . ALA A 1 101 ? -13.833 -2.619 -6.797 1.00 61.53 101 ALA A O 1
ATOM 840 N N . LYS A 1 102 ? -12.205 -4.088 -7.300 1.00 60.50 102 LYS A N 1
ATOM 841 C CA . LYS A 1 102 ? -12.892 -5.253 -6.713 1.00 60.50 102 LYS A CA 1
ATOM 842 C C . LYS A 1 102 ? -13.095 -5.117 -5.207 1.00 60.50 102 LYS A C 1
ATOM 844 O O . LYS A 1 102 ? -14.145 -5.520 -4.715 1.00 60.50 102 LYS A O 1
ATOM 849 N N . HIS A 1 103 ? -12.143 -4.535 -4.480 1.00 62.56 103 HIS A N 1
ATOM 850 C CA . HIS A 1 103 ? -12.264 -4.404 -3.026 1.00 62.56 103 HIS A CA 1
ATOM 851 C C . HIS A 1 103 ? -12.881 -3.068 -2.587 1.00 62.56 103 HIS A C 1
ATOM 853 O O . HIS A 1 103 ? -13.396 -2.986 -1.474 1.00 62.56 103 HIS A O 1
ATOM 859 N N . THR A 1 104 ? -12.914 -2.037 -3.443 1.00 55.53 104 THR A N 1
ATOM 860 C CA . THR A 1 104 ? -13.589 -0.758 -3.129 1.00 55.53 104 THR A CA 1
ATOM 861 C C . THR A 1 104 ? -15.120 -0.820 -3.252 1.00 55.53 104 THR A C 1
ATOM 863 O O . THR A 1 104 ? -15.813 0.050 -2.727 1.00 55.53 104 THR A O 1
ATOM 866 N N . THR A 1 105 ? -15.676 -1.839 -3.921 1.00 47.72 105 THR A N 1
ATOM 867 C CA . THR A 1 105 ? -17.110 -1.908 -4.293 1.00 47.72 105 THR A CA 1
ATOM 868 C C . THR A 1 105 ? -18.061 -2.299 -3.142 1.00 47.72 105 THR A C 1
ATOM 870 O O . THR A 1 105 ? -19.277 -2.200 -3.283 1.00 47.72 105 THR A O 1
ATOM 873 N N . THR A 1 106 ? -17.566 -2.626 -1.946 1.00 47.91 106 THR A N 1
ATOM 874 C CA . THR A 1 106 ? -18.424 -2.992 -0.793 1.00 47.91 106 THR A CA 1
ATOM 875 C C . THR A 1 106 ? -19.107 -1.790 -0.105 1.00 47.91 106 THR A C 1
ATOM 877 O O . THR A 1 106 ? -19.721 -1.938 0.946 1.00 47.91 106 THR A O 1
ATOM 880 N N . ARG A 1 107 ? -19.068 -0.583 -0.688 1.00 44.59 107 ARG A N 1
ATOM 881 C CA . ARG A 1 107 ? -19.731 0.615 -0.137 1.00 44.59 107 ARG A CA 1
ATOM 882 C C . ARG A 1 107 ? -20.734 1.239 -1.115 1.00 44.59 107 ARG A C 1
ATOM 884 O O . ARG A 1 107 ? -20.570 2.372 -1.553 1.00 44.59 107 ARG A O 1
ATOM 891 N N . ARG A 1 108 ? -21.794 0.497 -1.439 1.00 38.53 108 ARG A N 1
ATOM 892 C CA . ARG A 1 108 ? -23.100 1.046 -1.854 1.00 38.53 108 ARG A CA 1
ATOM 893 C C . ARG A 1 108 ? -24.225 0.114 -1.397 1.00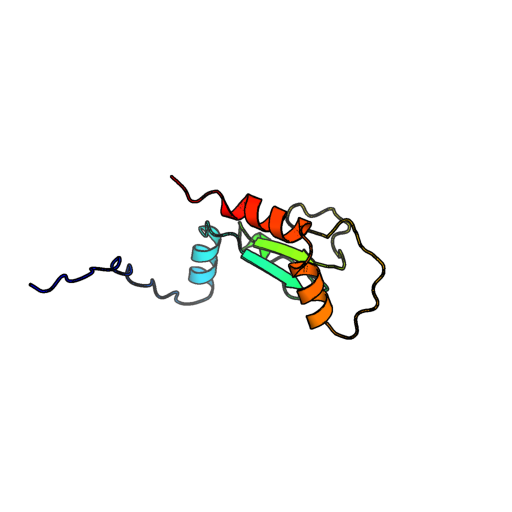 38.53 108 ARG A C 1
ATOM 895 O O . ARG A 1 108 ? -24.809 -0.582 -2.222 1.00 38.53 108 ARG A O 1
ATOM 902 N N . ARG A 1 109 ? -24.511 0.097 -0.097 1.00 35.31 109 ARG A N 1
ATOM 903 C CA . ARG A 1 109 ? -25.853 -0.106 0.467 1.00 35.31 109 ARG A CA 1
ATOM 904 C C . ARG A 1 109 ? -25.951 0.664 1.770 1.00 35.31 109 ARG A C 1
ATOM 906 O O . ARG A 1 109 ? -24.913 0.724 2.465 1.00 35.31 109 ARG A O 1
#

Solvent-accessible surface area (backbone atoms only — not comparable to full-atom values): 6994 Å² total; per-residue (Å²): 137,84,82,80,82,80,67,84,78,75,70,83,78,78,80,67,78,55,71,67,43,48,44,56,50,36,51,70,39,82,66,68,43,77,46,73,34,48,56,61,74,91,59,65,70,48,50,81,54,24,68,40,41,34,39,40,25,76,47,72,89,58,78,81,74,44,93,49,56,46,58,78,85,81,71,73,92,69,89,68,95,44,66,64,55,44,37,53,50,52,66,68,35,67,67,50,50,49,56,52,52,68,61,64,61,85,76,82,128

Mean predicted aligned error: 11.01 Å

Organism: Mycobacterium celatum (NCBI:txid28045)

pLDDT: mean 74.67, std 13.51, range [35.31, 88.81]

Secondary structure (DSSP, 8-state):
------PPP--------SHHHHHHHHHH--S-EEEEES-SGGGTTGGGT-TTEEEEESS-SSTT--TTEE--S----PPPSSHHHHHHHHHH-HHHHHHHHHHHTT---